Protein AF-A0A814XG80-F1 (afdb_monomer)

pLDDT: mean 70.95, std 15.26, range [39.59, 97.06]

Structure (mmCIF, N/CA/C/O backbone):
data_AF-A0A814XG80-F1
#
_entry.id   AF-A0A814XG80-F1
#
loop_
_atom_site.group_PDB
_atom_site.id
_atom_site.type_symbol
_atom_site.label_atom_id
_atom_site.label_alt_id
_atom_site.label_comp_id
_atom_site.label_asym_id
_atom_site.label_entity_id
_atom_site.label_seq_id
_atom_site.pdbx_PDB_ins_code
_atom_site.Cartn_x
_atom_site.Cartn_y
_atom_site.Cartn_z
_atom_site.occupancy
_atom_site.B_iso_or_equiv
_atom_site.auth_seq_id
_atom_site.auth_comp_id
_atom_site.auth_asym_id
_atom_site.auth_atom_id
_atom_site.pdbx_PDB_model_num
ATOM 1 N N . MET A 1 1 ? 26.371 15.613 -41.041 1.00 39.59 1 MET A N 1
ATOM 2 C CA . MET A 1 1 ? 24.961 15.417 -40.644 1.00 39.59 1 MET A CA 1
ATOM 3 C C . MET A 1 1 ? 25.005 15.010 -39.184 1.00 39.59 1 MET A C 1
ATOM 5 O O . MET A 1 1 ? 25.495 13.926 -38.905 1.00 39.59 1 MET A O 1
ATOM 9 N N . ALA A 1 2 ? 24.697 15.923 -38.260 1.00 45.56 2 ALA A N 1
ATOM 10 C CA . ALA A 1 2 ? 24.782 15.630 -36.832 1.00 45.56 2 ALA A CA 1
ATOM 11 C C . ALA A 1 2 ? 23.690 14.613 -36.484 1.00 45.56 2 ALA A C 1
ATOM 13 O O . ALA A 1 2 ? 22.504 14.909 -36.631 1.00 45.56 2 ALA A O 1
ATOM 14 N N . VAL A 1 3 ? 24.096 13.403 -36.104 1.00 50.00 3 VAL A N 1
ATOM 15 C CA . VAL A 1 3 ? 23.203 12.423 -35.489 1.00 50.00 3 VAL A CA 1
ATOM 16 C C . VAL A 1 3 ? 22.751 13.069 -34.185 1.00 50.00 3 VAL A C 1
ATOM 18 O O . VAL A 1 3 ? 23.572 13.325 -33.312 1.00 50.00 3 VAL A O 1
ATOM 21 N N . ARG A 1 4 ? 21.479 13.468 -34.100 1.00 59.56 4 ARG A N 1
ATOM 22 C CA . ARG A 1 4 ? 20.912 13.903 -32.823 1.00 59.56 4 ARG A CA 1
ATOM 23 C C . ARG A 1 4 ? 20.781 12.634 -32.002 1.00 59.56 4 ARG A C 1
ATOM 25 O O . ARG A 1 4 ? 19.954 11.786 -32.337 1.00 59.56 4 ARG A O 1
ATOM 32 N N . ASP A 1 5 ? 21.646 12.485 -31.012 1.00 65.88 5 ASP A N 1
ATOM 33 C CA . ASP A 1 5 ? 21.600 11.357 -30.101 1.00 65.88 5 ASP A CA 1
ATOM 34 C C . ASP A 1 5 ? 20.204 11.289 -29.483 1.00 65.88 5 ASP A C 1
ATOM 36 O O . ASP A 1 5 ? 19.671 12.280 -28.983 1.00 65.88 5 ASP A O 1
ATOM 40 N N . THR A 1 6 ? 19.594 10.109 -29.527 1.00 67.75 6 THR A N 1
ATOM 41 C CA . THR A 1 6 ? 18.274 9.826 -28.945 1.00 67.75 6 THR A CA 1
ATOM 42 C C . THR A 1 6 ? 18.146 10.331 -27.506 1.00 67.75 6 THR A C 1
ATOM 44 O O . THR A 1 6 ? 17.071 10.764 -27.100 1.00 67.75 6 THR A O 1
ATOM 47 N N . CYS A 1 7 ? 19.253 10.378 -26.762 1.00 73.94 7 CYS A N 1
ATOM 48 C CA . CYS A 1 7 ? 19.277 10.879 -25.396 1.00 73.94 7 CYS A CA 1
ATOM 49 C C . CYS A 1 7 ? 19.116 12.398 -25.225 1.00 73.94 7 CYS A C 1
ATOM 51 O O . CYS A 1 7 ? 18.587 12.799 -24.190 1.00 73.94 7 CYS A O 1
ATOM 53 N N . ASP A 1 8 ? 19.458 13.241 -26.208 1.00 77.31 8 ASP A N 1
ATOM 54 C CA . ASP A 1 8 ? 19.228 14.698 -26.103 1.00 77.31 8 ASP A CA 1
ATOM 55 C C . ASP A 1 8 ? 17.734 15.025 -25.988 1.00 77.31 8 ASP A C 1
ATOM 57 O O . ASP A 1 8 ? 17.332 15.972 -25.310 1.00 77.31 8 ASP A O 1
ATOM 61 N N . LEU A 1 9 ? 16.897 14.220 -26.647 1.00 74.94 9 LEU A N 1
A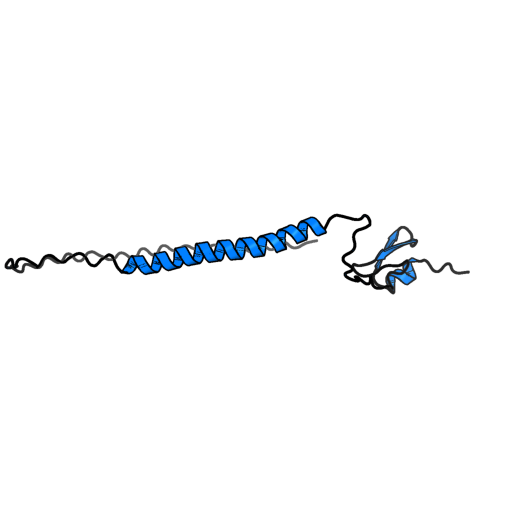TOM 62 C CA . LEU A 1 9 ? 15.445 14.349 -26.589 1.00 74.94 9 LEU A CA 1
ATOM 63 C C . LEU A 1 9 ? 14.862 13.749 -25.302 1.00 74.94 9 LEU A C 1
ATOM 65 O O . LEU A 1 9 ? 13.848 14.236 -24.814 1.00 74.94 9 LEU A O 1
ATOM 69 N N . CYS A 1 10 ? 15.505 12.737 -24.719 1.00 80.12 10 CYS A N 1
ATOM 70 C CA . CYS A 1 10 ? 15.043 12.113 -23.476 1.00 80.12 10 CYS A CA 1
ATOM 71 C C . CYS A 1 10 ? 15.240 12.999 -22.250 1.00 80.12 10 CYS A C 1
ATOM 73 O O . CYS A 1 10 ? 14.375 13.019 -21.378 1.00 80.12 10 CYS A O 1
ATOM 75 N N . VAL A 1 11 ? 16.340 13.760 -22.208 1.00 73.81 11 VAL A N 1
ATOM 76 C CA . VAL A 1 11 ? 16.589 14.746 -21.142 1.00 73.81 11 VAL A CA 1
ATOM 77 C C . VAL A 1 11 ? 15.623 15.934 -21.248 1.00 73.81 11 VAL A C 1
ATOM 79 O O . VAL A 1 11 ? 15.293 16.546 -20.238 1.00 73.81 11 VAL A O 1
ATOM 82 N N . GLN A 1 12 ? 15.133 16.246 -22.453 1.00 81.12 12 GLN A N 1
ATOM 83 C CA . GLN A 1 12 ? 14.085 17.258 -22.656 1.00 81.12 12 GLN A CA 1
ATOM 84 C C . GLN A 1 12 ? 12.684 16.761 -22.269 1.00 81.12 12 GLN A C 1
ATOM 86 O O . GLN A 1 12 ? 11.792 17.577 -22.044 1.00 81.12 12 GLN A O 1
ATOM 91 N N . GLY A 1 13 ? 12.481 15.442 -22.218 1.00 80.50 13 GLY A N 1
ATOM 92 C CA . GLY A 1 13 ? 11.246 14.809 -21.765 1.00 80.50 13 GLY A CA 1
ATOM 93 C C . GLY A 1 13 ? 11.276 14.453 -20.278 1.00 80.50 13 GLY A C 1
ATOM 94 O O . GLY A 1 13 ? 11.827 15.168 -19.443 1.00 80.50 13 GLY A O 1
ATOM 95 N N . HIS A 1 14 ? 10.671 13.311 -19.944 1.00 87.31 14 HIS A N 1
ATOM 96 C CA . HIS A 1 14 ? 10.599 12.783 -18.582 1.00 87.31 14 HIS A CA 1
ATOM 97 C C . HIS A 1 14 ? 11.406 11.485 -18.447 1.00 87.31 14 HIS A C 1
ATOM 99 O O . HIS A 1 14 ? 10.840 10.424 -18.181 1.00 87.31 14 HIS A O 1
ATOM 105 N N . GLY A 1 15 ? 12.726 11.539 -18.634 1.00 86.62 15 GLY A N 1
ATOM 106 C CA . GLY A 1 15 ? 13.578 10.360 -18.471 1.00 86.62 15 GLY A CA 1
ATOM 107 C C . GLY A 1 15 ? 15.062 10.656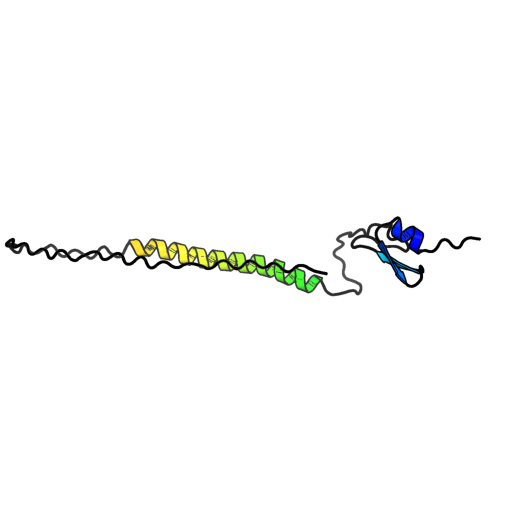 -18.289 1.00 86.62 15 GLY A C 1
ATOM 108 O O . GLY A 1 15 ? 15.500 11.804 -18.300 1.00 86.62 15 GLY A O 1
ATOM 109 N N . ILE A 1 16 ? 15.837 9.584 -18.124 1.00 88.25 16 ILE A N 1
ATOM 110 C CA . ILE A 1 16 ? 17.300 9.614 -18.010 1.00 88.25 16 ILE A CA 1
ATOM 111 C C . ILE A 1 16 ? 17.952 8.741 -19.084 1.00 88.25 16 ILE A C 1
ATOM 113 O O . ILE A 1 16 ? 17.392 7.732 -19.511 1.00 88.25 16 ILE A O 1
ATOM 117 N N . CYS A 1 17 ? 19.152 9.118 -19.516 1.00 87.00 17 CYS A N 1
ATOM 118 C CA . CYS A 1 17 ? 19.948 8.350 -20.468 1.00 87.00 17 CYS A CA 1
ATOM 119 C C . CYS A 1 17 ? 20.906 7.405 -19.734 1.00 87.00 17 CYS A C 1
ATOM 121 O O . CYS A 1 17 ? 21.599 7.846 -18.820 1.00 87.00 17 CYS A O 1
ATOM 123 N N . ILE A 1 18 ? 20.958 6.126 -20.121 1.00 83.69 18 ILE A N 1
ATOM 124 C CA . ILE A 1 18 ? 21.689 5.105 -19.341 1.00 83.69 18 ILE A CA 1
ATOM 125 C C . ILE A 1 18 ? 22.835 4.446 -20.106 1.00 83.69 18 ILE A C 1
ATOM 127 O O . ILE A 1 18 ? 23.830 4.076 -19.487 1.00 83.69 18 ILE A O 1
ATOM 131 N N . LYS A 1 19 ? 22.731 4.274 -21.429 1.00 74.81 19 LYS A N 1
ATOM 132 C CA . LYS A 1 19 ? 23.726 3.500 -22.189 1.00 74.81 19 LYS A CA 1
ATOM 133 C C . LYS A 1 19 ? 24.136 4.204 -23.472 1.00 74.81 19 LYS A C 1
ATOM 135 O O . LYS A 1 19 ? 23.298 4.344 -24.359 1.00 74.81 19 LYS A O 1
ATOM 140 N N . ASP A 1 20 ? 25.399 4.630 -23.545 1.00 70.81 20 ASP A N 1
ATOM 141 C CA . ASP A 1 20 ? 26.077 5.182 -24.732 1.00 70.81 20 ASP A CA 1
ATOM 142 C C . ASP A 1 20 ? 25.189 6.099 -25.594 1.00 70.81 20 ASP A C 1
ATOM 144 O O . ASP A 1 20 ? 25.154 5.973 -26.812 1.00 70.81 20 ASP A O 1
ATOM 148 N N . ASN A 1 21 ? 24.390 6.965 -24.966 1.00 70.75 21 ASN A N 1
ATOM 149 C CA . ASN A 1 21 ? 23.449 7.874 -25.633 1.00 70.75 21 ASN A CA 1
ATOM 150 C C . ASN A 1 21 ? 22.320 7.233 -26.484 1.00 70.75 21 ASN A C 1
ATOM 152 O O . ASN A 1 21 ? 21.585 7.935 -27.188 1.00 70.75 21 ASN A O 1
ATOM 156 N N . THR A 1 22 ? 22.114 5.918 -26.377 1.00 75.12 22 THR A N 1
ATOM 157 C CA . THR A 1 22 ? 21.153 5.147 -27.192 1.00 75.12 22 THR A CA 1
ATOM 158 C C . THR A 1 22 ? 19.951 4.606 -26.422 1.00 75.12 22 THR A C 1
ATOM 160 O O . THR A 1 22 ? 18.948 4.253 -27.040 1.00 75.12 22 THR A O 1
ATOM 163 N N . LEU A 1 23 ? 20.017 4.542 -25.087 1.00 82.31 23 LEU A N 1
ATOM 164 C CA . LEU A 1 23 ? 18.938 3.997 -24.260 1.00 82.31 23 LEU A CA 1
ATOM 165 C C . LEU A 1 23 ? 18.411 5.021 -23.256 1.00 82.31 23 LEU A C 1
ATOM 167 O O . LEU A 1 23 ? 19.144 5.464 -22.367 1.00 82.31 23 LEU A O 1
ATOM 171 N N . CYS A 1 24 ? 17.113 5.301 -23.357 1.00 85.31 24 CYS A N 1
ATOM 172 C CA . CYS A 1 24 ? 16.388 6.164 -22.437 1.00 85.31 24 CYS A CA 1
ATOM 173 C C . CYS A 1 24 ? 15.517 5.358 -21.483 1.00 85.31 24 CYS A C 1
ATOM 175 O O . CYS A 1 24 ? 14.745 4.494 -21.897 1.00 85.31 24 CYS A O 1
ATOM 177 N N . GLN A 1 25 ? 15.625 5.670 -20.198 1.00 88.69 25 GLN A N 1
ATOM 178 C CA . GLN A 1 25 ? 14.756 5.155 -19.157 1.00 88.69 25 GLN A CA 1
ATOM 179 C C . GLN A 1 25 ? 13.791 6.255 -18.734 1.00 88.69 25 GLN A C 1
ATOM 181 O O . GLN A 1 25 ? 14.169 7.219 -18.069 1.00 88.69 25 GLN A O 1
ATOM 186 N N . CYS A 1 26 ? 12.539 6.106 -19.150 1.00 89.19 26 CYS A N 1
ATOM 187 C CA . CYS A 1 26 ? 11.478 7.037 -18.801 1.00 89.19 26 CYS A CA 1
ATOM 188 C C . CYS A 1 26 ? 11.073 6.896 -17.332 1.00 89.19 26 CYS A C 1
ATOM 190 O O . CYS A 1 26 ? 11.098 5.800 -16.764 1.00 89.19 26 CYS A O 1
ATOM 192 N N . PHE A 1 27 ? 10.668 8.009 -16.728 1.00 88.00 27 PHE A N 1
ATOM 193 C CA . PHE A 1 27 ? 10.037 8.021 -15.417 1.00 88.00 27 PHE A CA 1
ATOM 194 C C . PHE A 1 27 ? 8.625 7.427 -15.479 1.00 88.00 27 PHE A C 1
ATOM 196 O O . PHE A 1 27 ? 8.004 7.321 -16.540 1.00 88.00 27 PHE A O 1
ATOM 203 N N . ALA A 1 28 ? 8.111 7.027 -14.316 1.00 85.69 28 ALA A N 1
ATOM 204 C CA . ALA A 1 28 ? 6.793 6.419 -14.210 1.00 85.69 28 ALA A CA 1
ATOM 205 C C . ALA A 1 28 ? 5.710 7.328 -14.816 1.00 85.69 28 ALA A C 1
ATOM 207 O O . ALA A 1 28 ? 5.617 8.507 -14.480 1.00 85.69 28 ALA A O 1
ATOM 208 N N . GLY A 1 29 ? 4.883 6.759 -15.696 1.00 84.44 29 GLY A N 1
ATOM 209 C CA . GLY A 1 29 ? 3.805 7.485 -16.368 1.00 84.44 29 GLY A CA 1
ATOM 210 C C . GLY A 1 29 ? 4.180 8.111 -17.713 1.00 84.44 29 GLY A C 1
ATOM 211 O O . GLY A 1 29 ? 3.312 8.730 -18.315 1.00 84.44 29 GLY A O 1
ATOM 212 N N . PHE A 1 30 ? 5.405 7.921 -18.216 1.00 85.56 30 PHE A N 1
ATOM 213 C CA . PHE A 1 30 ? 5.832 8.380 -19.544 1.00 85.56 30 PHE A CA 1
ATOM 214 C C . PHE A 1 30 ? 6.476 7.248 -20.351 1.00 85.56 30 PHE A C 1
ATOM 216 O O . PHE A 1 30 ? 7.085 6.337 -19.790 1.00 85.56 30 PHE A O 1
ATOM 223 N N . ALA A 1 31 ? 6.313 7.283 -21.672 1.00 84.75 31 ALA A N 1
ATOM 224 C CA . ALA A 1 31 ? 6.803 6.272 -22.600 1.00 84.75 31 ALA A CA 1
ATOM 225 C C . ALA A 1 31 ? 7.220 6.894 -23.944 1.00 84.75 31 ALA A C 1
ATOM 227 O O . ALA A 1 31 ? 7.185 8.111 -24.137 1.00 84.75 31 ALA A O 1
ATOM 228 N N . GLY A 1 32 ? 7.649 6.031 -24.864 1.00 81.50 32 GLY A N 1
ATOM 229 C CA . GLY A 1 32 ? 8.161 6.424 -26.171 1.00 81.50 32 GLY A CA 1
ATOM 230 C C . GLY A 1 32 ? 9.682 6.617 -26.175 1.00 81.50 32 GLY A C 1
ATOM 231 O O . GLY A 1 32 ? 10.317 6.645 -25.120 1.00 81.50 32 GLY A O 1
ATOM 232 N N . PRO A 1 33 ? 10.289 6.744 -27.366 1.00 79.62 33 PRO A N 1
ATOM 233 C CA . PRO A 1 33 ? 11.741 6.844 -27.522 1.00 79.62 33 PRO A CA 1
ATOM 234 C C . PRO A 1 33 ? 12.341 8.099 -26.874 1.00 79.62 33 PRO A C 1
ATOM 236 O O . PRO A 1 33 ? 13.541 8.126 -26.635 1.00 79.62 33 PRO A O 1
ATOM 239 N N . THR A 1 34 ? 11.521 9.114 -26.579 1.00 84.75 34 THR A N 1
ATOM 240 C CA . THR A 1 34 ? 11.924 10.389 -25.960 1.00 84.75 34 THR A CA 1
ATOM 241 C C . THR A 1 34 ? 11.222 10.665 -24.629 1.00 84.75 34 THR A C 1
ATOM 243 O O . THR A 1 34 ? 11.351 11.758 -24.085 1.00 84.75 34 THR A O 1
ATOM 246 N N . CYS A 1 35 ? 10.463 9.701 -24.092 1.00 87.81 35 CYS A N 1
ATOM 247 C CA . CYS A 1 35 ? 9.723 9.854 -22.833 1.00 87.81 35 CYS A CA 1
ATOM 248 C C . CYS A 1 35 ? 8.786 11.078 -22.796 1.00 87.81 35 CYS A C 1
ATOM 250 O O . CYS A 1 35 ? 8.5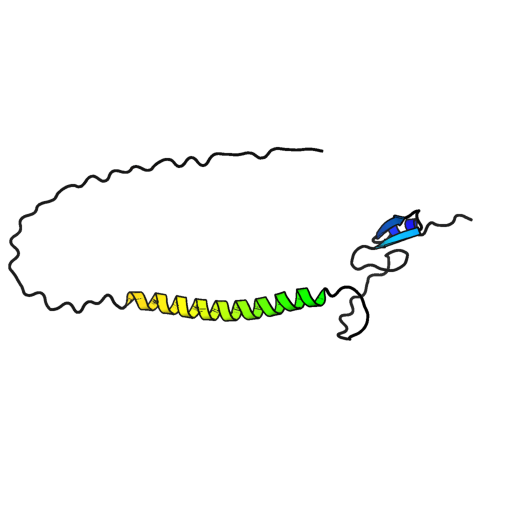98 11.688 -21.743 1.00 87.81 35 CYS A O 1
ATOM 252 N N . SER A 1 36 ? 8.252 11.477 -23.952 1.00 85.94 36 SER A N 1
ATOM 253 C CA . SER A 1 36 ? 7.368 12.642 -24.096 1.00 85.94 36 SER A CA 1
ATOM 254 C C . SER A 1 36 ? 5.892 12.252 -24.092 1.00 85.94 36 SER A C 1
ATOM 256 O O . SER A 1 36 ? 5.036 13.090 -23.817 1.00 85.94 36 SER A O 1
ATOM 258 N N . ASP A 1 37 ? 5.594 10.982 -24.365 1.00 85.88 37 ASP A N 1
ATOM 259 C CA . ASP A 1 37 ? 4.226 10.500 -24.438 1.00 85.88 37 ASP A CA 1
ATOM 260 C C . ASP A 1 37 ? 3.770 10.072 -23.039 1.00 85.88 37 ASP A C 1
ATOM 262 O O . ASP A 1 37 ? 4.369 9.160 -22.455 1.00 85.88 37 ASP A O 1
ATOM 266 N N . PRO A 1 38 ? 2.729 10.696 -22.461 1.00 84.25 38 PRO A N 1
ATOM 267 C CA . PRO A 1 38 ? 2.173 10.221 -21.209 1.00 84.25 38 PRO A CA 1
ATOM 268 C C . PRO A 1 38 ? 1.569 8.834 -21.428 1.00 84.25 38 PRO A C 1
ATOM 270 O O . PRO A 1 38 ? 0.804 8.594 -22.366 1.00 84.25 38 PRO A O 1
ATOM 273 N N . VAL A 1 39 ? 1.881 7.909 -20.528 1.00 77.12 39 VAL A N 1
ATOM 274 C CA . VAL A 1 39 ? 1.244 6.599 -20.476 1.00 77.12 39 VAL A CA 1
ATOM 275 C C . VAL A 1 39 ? -0.195 6.831 -20.048 1.00 77.12 39 VAL A C 1
ATOM 277 O O . VAL A 1 39 ? -0.495 7.043 -18.874 1.00 77.12 39 VAL A O 1
ATOM 280 N N . SER A 1 40 ? -1.097 6.822 -21.025 1.00 71.88 40 SER A N 1
ATOM 281 C CA . SER A 1 40 ? -2.525 6.879 -20.764 1.00 71.88 40 SER A CA 1
ATOM 282 C C . SER A 1 40 ? -2.933 5.576 -20.082 1.00 71.88 40 SER A C 1
ATOM 284 O O . SER A 1 40 ? -3.113 4.542 -20.727 1.00 71.88 40 SER A O 1
ATOM 286 N N . ILE A 1 41 ? -3.040 5.611 -18.751 1.00 65.62 41 ILE A N 1
ATOM 287 C CA . ILE A 1 41 ? -3.610 4.518 -17.963 1.00 65.62 41 ILE A CA 1
ATOM 288 C C . ILE A 1 41 ? -5.122 4.577 -18.165 1.00 65.62 41 ILE A C 1
ATOM 290 O O . ILE A 1 41 ? -5.879 4.996 -17.293 1.00 65.62 41 ILE A O 1
ATOM 294 N N . ASN A 1 42 ? -5.576 4.197 -19.355 1.00 52.16 42 ASN A N 1
ATOM 295 C CA . ASN A 1 42 ? -6.986 3.960 -19.568 1.00 52.16 42 ASN A CA 1
ATOM 296 C C . ASN A 1 42 ? -7.314 2.691 -18.783 1.00 52.16 42 ASN A C 1
ATOM 298 O O . ASN A 1 42 ? -6.935 1.600 -19.214 1.00 52.16 42 ASN A O 1
ATOM 302 N N . SER A 1 43 ? -7.940 2.837 -17.609 1.00 51.69 43 SER A N 1
ATOM 303 C CA . SER A 1 43 ? -8.446 1.743 -16.773 1.00 51.69 43 SER A CA 1
ATOM 304 C C . SER A 1 43 ? -9.485 0.936 -17.545 1.00 51.69 43 SER A C 1
ATOM 306 O O . SER A 1 43 ? -10.689 1.033 -17.335 1.00 51.69 43 SER A O 1
ATOM 308 N N . THR A 1 44 ? -9.001 0.141 -18.484 1.00 45.31 44 THR A N 1
ATOM 309 C CA . THR A 1 44 ? -9.789 -0.811 -19.230 1.00 45.31 44 THR A CA 1
ATOM 310 C C . THR A 1 44 ? -9.583 -2.110 -18.486 1.00 45.31 44 THR A C 1
ATOM 312 O O . THR A 1 44 ? -8.519 -2.721 -18.567 1.00 45.31 44 THR A O 1
ATOM 315 N N . ASN A 1 45 ? -10.589 -2.491 -17.702 1.00 54.47 45 ASN A N 1
ATOM 316 C CA . ASN A 1 45 ? -10.786 -3.869 -17.280 1.00 54.47 45 ASN A CA 1
ATOM 317 C C . ASN A 1 45 ? -10.791 -4.740 -18.541 1.00 54.47 45 ASN A C 1
ATOM 319 O O . ASN A 1 45 ? -11.841 -4.934 -19.139 1.00 54.47 45 ASN A O 1
ATOM 323 N N . ASN A 1 46 ? -9.629 -5.196 -19.001 1.00 46.50 46 ASN A N 1
ATOM 324 C CA . ASN A 1 46 ? -9.546 -6.258 -19.983 1.00 46.50 46 ASN A CA 1
ATOM 325 C C . ASN A 1 46 ? -8.202 -6.973 -19.893 1.00 46.50 46 ASN A C 1
ATOM 327 O O . ASN A 1 46 ? -7.122 -6.406 -20.038 1.00 46.50 46 ASN A O 1
ATOM 331 N N . SER A 1 47 ? -8.325 -8.261 -19.623 1.00 51.62 47 SER A N 1
ATOM 332 C CA . SER A 1 47 ? -7.291 -9.276 -19.587 1.00 51.62 47 SER A CA 1
ATOM 333 C C . SER A 1 47 ? -6.572 -9.405 -20.931 1.00 51.62 47 SER A C 1
ATOM 335 O O . SER A 1 47 ? -7.167 -9.908 -21.880 1.00 51.62 47 SER A O 1
ATOM 337 N N . ASN A 1 48 ? -5.309 -8.978 -21.003 1.00 56.28 48 ASN A N 1
ATOM 338 C CA . ASN A 1 48 ? -4.195 -9.684 -21.660 1.00 56.28 48 ASN A CA 1
ATOM 339 C C . ASN A 1 48 ? -3.019 -8.735 -21.919 1.00 56.28 48 ASN A C 1
ATOM 341 O O . ASN A 1 48 ? -3.101 -7.883 -22.792 1.00 56.28 48 ASN A O 1
ATOM 345 N N . SER A 1 49 ? -1.911 -8.949 -21.207 1.00 51.06 49 SER A N 1
ATOM 346 C CA . SER A 1 49 ? -0.589 -9.288 -21.766 1.00 51.06 49 SER A CA 1
ATOM 347 C C . SER A 1 49 ? 0.517 -8.865 -20.792 1.00 51.06 49 SER A C 1
ATOM 349 O O . SER A 1 49 ? 0.654 -7.688 -20.479 1.00 51.06 49 SER A O 1
ATOM 351 N N . SER A 1 50 ? 1.250 -9.872 -20.306 1.00 59.16 50 SER A N 1
ATOM 352 C CA . SER A 1 50 ? 2.587 -9.860 -19.686 1.00 59.16 50 SER A CA 1
ATOM 353 C C . SER A 1 50 ? 3.172 -8.512 -19.234 1.00 59.16 50 SER A C 1
ATOM 355 O O . SER A 1 50 ? 3.623 -7.759 -20.089 1.00 59.16 50 SER A O 1
ATOM 357 N N . ASN A 1 51 ? 3.249 -8.271 -17.912 1.00 48.44 51 ASN A N 1
ATOM 358 C CA . ASN A 1 51 ? 4.417 -7.751 -17.165 1.00 48.44 51 ASN A CA 1
ATOM 359 C C . ASN A 1 51 ? 4.063 -7.531 -15.674 1.00 48.44 51 ASN A C 1
ATOM 361 O O . ASN A 1 51 ? 3.078 -6.877 -15.362 1.00 48.44 51 ASN A O 1
ATOM 365 N N . VAL A 1 52 ? 4.877 -8.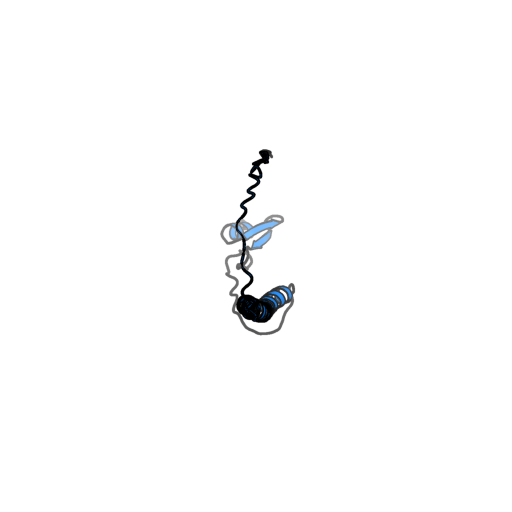140 -14.797 1.00 60.53 52 VAL A N 1
ATOM 366 C CA . VAL A 1 52 ? 4.913 -8.144 -13.312 1.00 60.53 52 VAL A CA 1
ATOM 367 C C . VAL A 1 52 ? 3.568 -8.007 -12.571 1.00 60.53 52 VAL A C 1
ATOM 369 O O . VAL A 1 52 ? 2.942 -6.953 -12.536 1.00 60.53 52 VAL A O 1
ATOM 372 N N . ASN A 1 53 ? 3.183 -9.084 -11.873 1.00 53.50 53 ASN A N 1
ATOM 373 C CA . ASN A 1 53 ? 1.917 -9.286 -11.148 1.00 53.50 53 ASN A CA 1
ATOM 374 C C . ASN A 1 53 ? 1.737 -8.393 -9.897 1.00 53.50 53 ASN A C 1
ATOM 376 O O . ASN A 1 53 ? 1.517 -8.882 -8.790 1.00 53.50 53 ASN A O 1
ATOM 380 N N . ILE A 1 54 ? 1.792 -7.073 -10.058 1.00 59.09 54 ILE A N 1
ATOM 381 C CA . ILE A 1 54 ? 1.539 -6.077 -9.004 1.00 59.09 54 ILE A CA 1
ATOM 382 C C . ILE A 1 54 ? 0.073 -6.134 -8.531 1.00 59.09 54 ILE A C 1
ATOM 384 O O . ILE A 1 54 ? -0.232 -5.827 -7.378 1.00 59.09 54 ILE A O 1
ATOM 388 N N . GLY A 1 55 ? -0.834 -6.628 -9.382 1.00 52.47 55 GLY A N 1
ATOM 389 C CA . GLY A 1 55 ? -2.250 -6.798 -9.047 1.00 52.47 55 GLY A CA 1
ATOM 390 C C . GLY A 1 55 ? -2.508 -7.726 -7.854 1.00 52.47 55 GLY A C 1
ATOM 391 O O . GLY A 1 55 ? -3.462 -7.506 -7.113 1.00 52.47 55 GLY A O 1
ATOM 392 N N . ALA A 1 56 ? -1.636 -8.712 -7.607 1.00 68.38 56 ALA A N 1
ATOM 393 C CA . ALA A 1 56 ? -1.813 -9.655 -6.501 1.00 68.38 56 ALA A CA 1
ATOM 394 C C . ALA A 1 56 ? -1.603 -9.000 -5.123 1.00 68.38 56 ALA A C 1
ATOM 396 O O . ALA A 1 56 ? -2.306 -9.322 -4.167 1.00 68.38 56 ALA A O 1
ATOM 397 N N . ILE A 1 57 ? -0.675 -8.042 -5.024 1.00 69.31 57 ILE A N 1
ATOM 398 C CA . ILE A 1 57 ? -0.359 -7.350 -3.765 1.00 69.31 57 ILE A CA 1
ATOM 399 C C . ILE A 1 57 ? -1.492 -6.381 -3.400 1.00 69.31 57 ILE A C 1
ATOM 401 O O . ILE A 1 57 ? -1.939 -6.334 -2.254 1.00 69.31 57 ILE A O 1
ATOM 405 N N . ILE A 1 58 ? -2.015 -5.655 -4.391 1.00 76.06 58 ILE A N 1
ATOM 406 C CA . ILE A 1 58 ? -3.070 -4.653 -4.187 1.00 76.06 58 ILE A CA 1
ATOM 407 C C . ILE A 1 58 ? -4.417 -5.324 -3.855 1.00 76.06 58 ILE A C 1
ATOM 409 O O . ILE A 1 58 ? -5.170 -4.814 -3.021 1.00 76.06 58 ILE A O 1
ATOM 413 N N . ALA A 1 59 ? -4.692 -6.506 -4.419 1.00 69.62 59 ALA A N 1
ATOM 414 C CA . ALA A 1 59 ? -5.891 -7.284 -4.103 1.00 69.62 59 ALA A CA 1
ATOM 415 C C . ALA A 1 59 ? -5.932 -7.741 -2.632 1.00 69.62 59 ALA A C 1
ATOM 417 O O . ALA A 1 59 ? -6.995 -7.729 -2.007 1.00 69.62 59 ALA A O 1
ATOM 418 N N . GLY A 1 60 ? -4.775 -8.091 -2.059 1.00 80.50 60 GLY A N 1
ATOM 419 C CA . GLY A 1 60 ? -4.674 -8.538 -0.670 1.00 80.50 60 GLY A CA 1
ATOM 420 C C . GLY A 1 60 ? -4.982 -7.434 0.341 1.00 80.50 60 GLY A C 1
ATOM 421 O O . GLY A 1 60 ? -5.747 -7.655 1.278 1.00 80.50 60 GLY A O 1
ATOM 422 N N . VAL A 1 61 ? -4.436 -6.230 0.142 1.00 88.44 61 VAL A N 1
ATOM 423 C CA . VAL A 1 61 ? -4.615 -5.122 1.096 1.00 88.44 61 VAL A CA 1
ATOM 424 C C . VAL A 1 61 ? -6.049 -4.593 1.065 1.00 88.44 61 VAL A C 1
ATOM 426 O O . VAL A 1 61 ? -6.650 -4.421 2.122 1.00 88.44 61 VAL A O 1
ATOM 429 N N . LEU A 1 62 ? -6.644 -4.402 -0.119 1.00 87.06 62 LEU A N 1
ATOM 430 C CA . LEU A 1 62 ? -8.026 -3.917 -0.227 1.00 87.06 62 LEU A CA 1
ATOM 431 C C . LEU A 1 62 ? -9.035 -4.913 0.365 1.00 87.06 62 LEU A C 1
ATOM 433 O O . LEU A 1 62 ? -9.923 -4.510 1.116 1.00 87.06 62 LEU A O 1
ATOM 437 N N . GLY A 1 63 ? -8.867 -6.212 0.099 1.00 85.94 63 GLY A N 1
ATOM 438 C CA . GLY A 1 63 ? -9.707 -7.248 0.709 1.00 85.94 63 GLY A CA 1
ATOM 439 C C . GLY A 1 63 ? -9.479 -7.373 2.217 1.00 85.94 63 GLY A C 1
ATOM 440 O O . GLY A 1 63 ? -10.429 -7.473 2.996 1.00 85.94 63 GLY A O 1
ATOM 441 N N . GLY A 1 64 ? -8.215 -7.307 2.640 1.00 91.00 64 GLY A N 1
ATOM 442 C CA . GLY A 1 64 ? -7.815 -7.414 4.036 1.00 91.00 64 GLY A CA 1
ATOM 443 C C . GLY A 1 64 ? -8.335 -6.265 4.894 1.00 91.00 64 GLY A C 1
ATOM 444 O O . GLY A 1 64 ? -8.852 -6.519 5.977 1.00 91.00 64 GLY A O 1
ATOM 445 N N . VAL A 1 65 ? -8.264 -5.015 4.424 1.00 93.88 65 VAL A N 1
ATOM 446 C CA . VAL A 1 65 ? -8.730 -3.841 5.186 1.00 93.88 65 VAL A CA 1
ATOM 447 C C . VAL A 1 65 ? -10.239 -3.909 5.426 1.00 93.88 65 VAL A C 1
ATOM 449 O O . VAL A 1 65 ? -10.681 -3.720 6.555 1.00 93.88 65 VAL A O 1
ATOM 452 N N . LEU A 1 66 ? -11.039 -4.262 4.416 1.00 93.56 66 LEU A N 1
ATOM 453 C CA . LEU A 1 66 ? -12.492 -4.420 4.570 1.00 93.56 66 LEU A CA 1
ATOM 454 C C . LEU A 1 66 ? -12.858 -5.548 5.552 1.00 93.56 66 LEU A C 1
ATOM 456 O O . LEU A 1 66 ? -13.721 -5.375 6.419 1.00 93.56 66 LEU A O 1
ATOM 460 N N . LEU A 1 67 ? -12.177 -6.692 5.460 1.00 94.19 67 LEU A N 1
ATOM 461 C CA . LEU A 1 67 ? -12.426 -7.836 6.339 1.00 94.19 67 LEU A CA 1
ATOM 462 C C . LEU A 1 67 ? -11.961 -7.570 7.784 1.00 94.19 67 LEU A C 1
ATOM 464 O O . LEU A 1 67 ? -12.676 -7.853 8.742 1.00 94.19 67 LEU A O 1
ATOM 468 N N . THR A 1 68 ? -10.772 -6.994 7.962 1.00 94.81 68 THR A N 1
ATOM 469 C CA . THR A 1 68 ? -10.216 -6.704 9.294 1.00 94.81 68 THR A CA 1
ATOM 470 C C . THR A 1 68 ? -10.980 -5.592 10.001 1.00 94.81 68 THR A C 1
ATOM 472 O O . THR A 1 68 ? -11.220 -5.708 11.202 1.00 94.81 68 THR A O 1
ATOM 475 N N . LEU A 1 69 ? -11.439 -4.562 9.283 1.00 95.75 69 LEU A N 1
ATOM 476 C CA . LEU A 1 69 ? -12.248 -3.490 9.864 1.00 95.75 69 LEU A CA 1
ATOM 477 C C . LEU A 1 69 ? -13.602 -4.015 10.360 1.00 95.75 69 LEU A C 1
ATOM 479 O O . LEU A 1 69 ? -14.028 -3.674 11.461 1.00 95.75 69 LEU A O 1
ATOM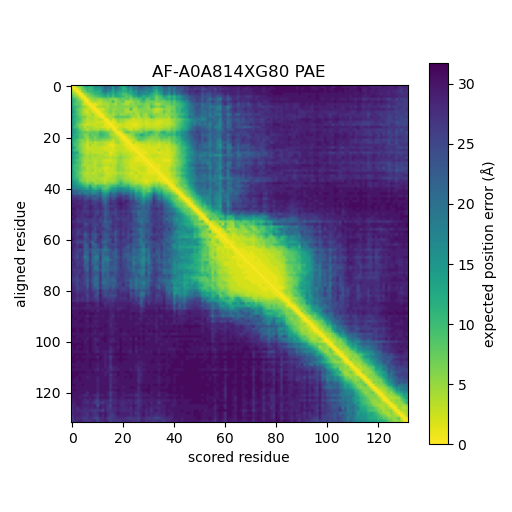 483 N N . THR A 1 70 ? -14.268 -4.876 9.584 1.00 95.62 70 THR A N 1
ATOM 484 C CA . THR A 1 70 ? -15.570 -5.447 9.968 1.00 95.62 70 THR A CA 1
ATOM 485 C C . THR A 1 70 ? -15.445 -6.398 11.159 1.00 95.62 70 THR A C 1
ATOM 487 O O . THR A 1 70 ? -16.151 -6.225 12.154 1.00 95.62 70 THR A O 1
ATOM 490 N N . ILE A 1 71 ? -14.504 -7.347 11.124 1.00 96.88 71 ILE A N 1
ATOM 491 C CA . ILE A 1 71 ? -14.259 -8.283 12.237 1.00 96.88 71 ILE A CA 1
ATOM 492 C C . ILE A 1 71 ? -13.777 -7.534 13.488 1.00 96.88 71 ILE A C 1
ATOM 494 O O . ILE A 1 71 ? -14.245 -7.808 14.599 1.00 96.88 71 ILE A O 1
ATOM 498 N N . GLY A 1 72 ? -12.876 -6.564 13.315 1.00 96.94 72 GLY A N 1
ATOM 499 C CA . GLY A 1 72 ? -12.349 -5.721 14.384 1.00 96.94 72 GLY A CA 1
ATOM 500 C C . GLY A 1 72 ? -13.437 -4.884 15.053 1.00 96.94 72 GLY A C 1
ATOM 501 O O . GLY A 1 72 ? -13.523 -4.863 16.277 1.00 96.94 72 GLY A O 1
ATOM 502 N N . LEU A 1 73 ? -14.331 -4.262 14.276 1.00 96.25 73 LEU A N 1
ATOM 503 C CA . LEU A 1 73 ? -15.462 -3.510 14.823 1.00 96.25 73 LEU A CA 1
ATOM 504 C C . LEU A 1 73 ? -16.428 -4.414 15.588 1.00 96.25 73 LEU A C 1
ATOM 506 O O . LEU A 1 73 ? -16.816 -4.062 16.698 1.00 96.25 73 LEU A O 1
ATOM 510 N N . VAL A 1 74 ? -16.784 -5.585 15.053 1.00 97.06 74 VAL A N 1
ATOM 511 C CA . VAL A 1 74 ? -17.693 -6.523 15.735 1.00 97.06 74 VAL A CA 1
ATOM 512 C C . VAL A 1 74 ? -17.100 -6.992 17.066 1.00 97.06 74 VAL A C 1
ATOM 514 O O . VAL A 1 74 ? -17.759 -6.906 18.105 1.00 97.06 74 VAL A O 1
ATOM 517 N N . THR A 1 75 ? -15.843 -7.441 17.067 1.00 96.31 75 THR A N 1
ATOM 518 C CA . THR A 1 75 ? -15.161 -7.888 18.293 1.00 96.31 75 THR A CA 1
ATOM 519 C C . THR A 1 75 ? -14.995 -6.751 19.300 1.00 96.31 75 THR A C 1
ATOM 521 O O . THR A 1 75 ? -15.316 -6.925 20.479 1.00 96.31 75 THR A O 1
ATOM 524 N N . PHE A 1 76 ? -14.586 -5.564 18.847 1.00 96.31 76 PHE A N 1
ATOM 525 C CA . PHE A 1 76 ? -14.462 -4.376 19.688 1.00 96.31 76 PHE A CA 1
ATOM 526 C C . PHE A 1 76 ? -15.802 -3.960 20.303 1.00 96.31 76 PHE A C 1
ATOM 528 O O . PHE A 1 76 ? -15.868 -3.665 21.497 1.00 96.31 76 PHE A O 1
ATOM 535 N N . PHE A 1 77 ? -16.889 -3.978 19.530 1.00 96.00 77 PHE A N 1
ATOM 536 C CA . PHE A 1 77 ? -18.207 -3.560 20.003 1.00 96.00 77 PHE A CA 1
ATOM 537 C C . PHE A 1 77 ? -18.790 -4.538 21.028 1.00 96.00 77 PHE A C 1
ATOM 539 O O . PHE A 1 77 ? -19.349 -4.115 22.042 1.00 96.00 77 PHE A O 1
ATOM 546 N N . LEU A 1 78 ? -18.601 -5.847 20.829 1.00 93.44 78 LEU A N 1
ATOM 547 C CA . LEU A 1 78 ? -18.988 -6.863 21.812 1.00 93.44 78 LEU A CA 1
ATOM 548 C C . LEU A 1 78 ? -18.168 -6.748 23.101 1.00 93.44 78 LEU A C 1
ATOM 550 O O . LEU A 1 78 ? -18.710 -6.916 24.198 1.00 93.44 78 LEU A O 1
ATOM 554 N N . TRP A 1 79 ? -16.879 -6.424 22.988 1.00 93.44 79 TRP A N 1
ATOM 555 C CA . TRP A 1 79 ? -16.027 -6.226 24.156 1.00 93.44 79 TRP A CA 1
ATOM 556 C C . TRP A 1 79 ? -16.383 -4.949 24.917 1.00 93.44 79 TRP A C 1
ATOM 558 O O . TRP A 1 79 ? -16.501 -4.982 26.142 1.00 93.44 79 TRP A O 1
ATOM 568 N N . ARG A 1 80 ? -16.651 -3.853 24.200 1.00 93.44 80 ARG A N 1
ATOM 569 C CA . ARG A 1 80 ? -17.124 -2.590 24.775 1.00 93.44 80 ARG A CA 1
ATOM 570 C C . ARG A 1 80 ? -18.457 -2.779 25.497 1.00 93.44 80 ARG A C 1
ATOM 572 O O . ARG A 1 80 ? -18.546 -2.460 26.676 1.00 93.44 80 ARG A O 1
ATOM 579 N N . LYS A 1 81 ? -19.441 -3.415 24.852 1.00 88.31 81 LYS A N 1
ATOM 580 C CA . LYS A 1 81 ? -20.752 -3.695 25.460 1.00 88.31 81 LYS A CA 1
ATOM 581 C C . LYS A 1 81 ? -20.645 -4.568 26.714 1.00 88.31 81 LYS A C 1
ATOM 583 O O . LYS A 1 81 ? -21.415 -4.400 27.656 1.00 88.31 81 LYS A O 1
ATOM 588 N N . ARG A 1 82 ? -19.693 -5.508 26.752 1.00 84.94 82 ARG A N 1
ATOM 589 C CA . ARG A 1 82 ? -19.434 -6.323 27.950 1.00 84.94 82 ARG A CA 1
ATOM 590 C C . ARG A 1 82 ? -18.811 -5.529 29.095 1.00 84.94 82 ARG A C 1
ATOM 592 O O . ARG A 1 82 ? -19.054 -5.882 30.245 1.00 84.94 82 ARG A O 1
ATOM 599 N N . ARG A 1 83 ? -18.026 -4.485 28.817 1.00 82.81 83 ARG A N 1
ATOM 600 C CA . ARG A 1 83 ? -17.454 -3.634 29.874 1.00 82.81 83 ARG A CA 1
ATOM 601 C C . ARG A 1 83 ? -18.537 -2.850 30.610 1.00 82.81 83 ARG A C 1
ATOM 603 O O . ARG A 1 83 ? -18.492 -2.798 31.833 1.00 82.81 83 ARG A O 1
ATOM 610 N N . ASP A 1 84 ? -19.558 -2.381 29.903 1.00 77.31 84 ASP A N 1
ATOM 611 C CA . ASP A 1 84 ? -20.650 -1.605 30.510 1.00 77.31 84 ASP A CA 1
ATOM 612 C C . ASP A 1 84 ? -21.503 -2.430 31.496 1.00 77.31 84 ASP A C 1
ATOM 614 O O . ASP A 1 84 ? -22.110 -1.893 32.420 1.00 77.31 84 ASP A O 1
ATOM 618 N N . GLN A 1 85 ? -21.517 -3.758 31.349 1.00 70.50 85 GLN A N 1
ATOM 619 C CA . GLN A 1 85 ? -22.284 -4.669 32.209 1.00 70.50 85 GLN A CA 1
ATOM 620 C C . GLN A 1 85 ? -21.576 -4.985 33.536 1.00 70.50 85 GLN A C 1
ATOM 622 O O . GLN A 1 85 ? -22.215 -5.445 34.480 1.00 70.50 85 GLN A O 1
ATOM 627 N N . ARG A 1 86 ? -20.264 -4.731 33.650 1.00 62.84 86 ARG A N 1
ATOM 628 C CA . ARG A 1 86 ? -19.509 -5.048 34.876 1.00 62.84 86 ARG A CA 1
ATOM 629 C C . ARG A 1 86 ? -19.800 -4.098 36.040 1.00 62.84 86 ARG A C 1
ATOM 631 O O . ARG A 1 86 ? -19.508 -4.449 37.175 1.00 62.84 86 ARG A O 1
ATOM 638 N N . ASN A 1 87 ? -20.453 -2.964 35.785 1.00 62.09 87 ASN A N 1
ATOM 639 C CA . ASN A 1 87 ? -20.800 -1.988 36.821 1.00 62.09 87 ASN A CA 1
ATOM 640 C C . ASN A 1 87 ? -22.161 -2.245 37.497 1.00 62.09 87 ASN A C 1
ATOM 642 O O . ASN A 1 87 ? -22.553 -1.466 38.357 1.00 62.09 87 ASN A O 1
ATOM 646 N N . LYS A 1 88 ? -22.895 -3.312 37.135 1.00 61.09 88 LYS A N 1
ATOM 647 C CA . LYS A 1 88 ? -24.226 -3.611 37.707 1.00 61.09 88 LYS A CA 1
ATOM 648 C C . LYS A 1 88 ? -24.273 -4.790 38.687 1.00 61.09 88 LYS A C 1
ATOM 650 O O . LYS A 1 88 ? -25.344 -5.097 39.186 1.00 61.09 88 LYS A O 1
ATOM 655 N N . SER A 1 89 ? -23.149 -5.455 38.969 1.00 57.75 89 SER A N 1
ATOM 656 C CA . SER A 1 89 ? -23.144 -6.719 39.734 1.00 57.75 89 SER A CA 1
ATOM 657 C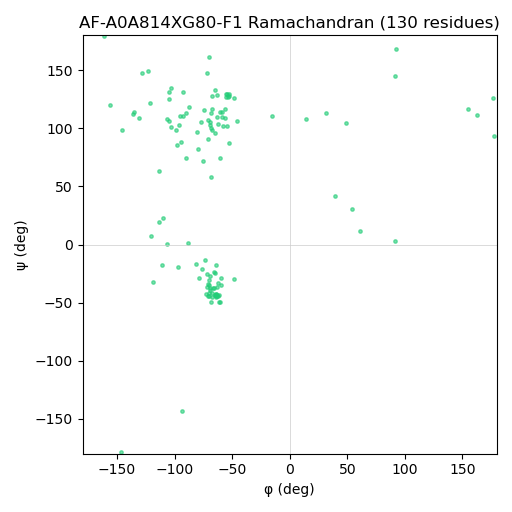 C . SER A 1 89 ? -22.466 -6.650 41.109 1.00 57.75 89 SER A C 1
ATOM 659 O O . SER A 1 89 ? -22.108 -7.689 41.657 1.00 57.75 89 SER A O 1
ATOM 661 N N . LEU A 1 90 ? -22.297 -5.451 41.677 1.00 64.75 90 LEU A N 1
ATOM 662 C CA . LEU A 1 90 ? -21.881 -5.267 43.077 1.00 64.75 90 LEU A CA 1
ATOM 663 C C . LEU A 1 90 ? -23.007 -4.700 43.955 1.00 64.75 90 LEU A C 1
ATOM 665 O O . LEU A 1 90 ? -2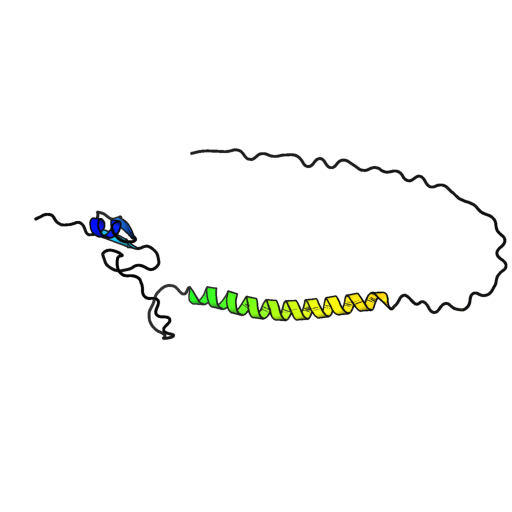2.737 -4.146 45.015 1.00 64.75 90 LEU A O 1
ATOM 669 N N . GLU A 1 91 ? -24.272 -4.866 43.562 1.00 60.38 91 GLU A N 1
ATOM 670 C CA . GLU A 1 91 ? -25.357 -4.825 44.543 1.00 60.38 91 GLU A CA 1
ATOM 671 C C . GLU A 1 91 ? -25.397 -6.194 45.231 1.00 60.38 91 GLU A C 1
ATOM 673 O O . GLU A 1 91 ? -26.109 -7.114 44.834 1.00 60.38 91 GLU A O 1
ATOM 678 N N . VAL A 1 92 ? -24.515 -6.359 46.220 1.00 63.25 92 VAL A N 1
ATOM 679 C CA . VAL A 1 92 ? -24.643 -7.416 47.224 1.00 63.25 92 VAL A CA 1
ATOM 680 C C . VAL A 1 92 ? -26.034 -7.246 47.843 1.00 63.25 92 VAL A C 1
ATOM 682 O O . VAL A 1 92 ? -26.332 -6.134 48.283 1.00 63.25 92 VAL A O 1
ATOM 685 N N . PRO A 1 93 ? -26.891 -8.284 47.901 1.00 64.44 93 PRO A N 1
ATOM 686 C CA . PRO A 1 93 ? -28.090 -8.226 48.718 1.00 64.44 93 PRO A CA 1
ATOM 687 C C . PRO A 1 93 ? -27.643 -7.962 50.154 1.00 64.44 93 PRO A C 1
ATOM 689 O O . PRO A 1 93 ? -27.118 -8.849 50.828 1.00 64.44 93 PRO A O 1
ATOM 692 N N . VAL A 1 94 ? -27.776 -6.710 50.593 1.00 65.56 94 VAL A N 1
ATOM 693 C CA . VAL A 1 94 ? -27.542 -6.313 51.976 1.00 65.56 94 VAL A CA 1
ATOM 694 C C . VAL A 1 94 ? -28.622 -7.020 52.778 1.00 65.56 94 VAL A C 1
ATOM 696 O O . VAL A 1 94 ? -29.765 -6.569 52.846 1.00 65.56 94 VAL A O 1
ATOM 699 N N . ALA A 1 95 ? -28.274 -8.175 53.344 1.00 71.12 95 ALA A N 1
ATOM 700 C CA . ALA A 1 95 ? -29.049 -8.739 54.429 1.00 71.12 95 ALA A CA 1
ATOM 701 C C . ALA A 1 95 ? -29.176 -7.635 55.494 1.00 71.12 95 ALA A C 1
ATOM 703 O O . ALA A 1 95 ? -28.164 -7.003 55.821 1.00 71.12 95 ALA A O 1
ATOM 704 N N . PRO A 1 96 ? -30.397 -7.346 55.978 1.00 72.12 96 PRO A N 1
ATOM 705 C CA . PRO A 1 96 ? -30.631 -6.240 56.893 1.00 72.12 96 PRO A CA 1
ATOM 706 C C . PRO A 1 96 ? -29.676 -6.365 58.087 1.00 72.12 96 PRO A C 1
ATOM 708 O O . PRO A 1 96 ? -29.600 -7.450 58.675 1.00 72.12 96 PRO A O 1
ATOM 711 N N . PRO A 1 97 ? -28.919 -5.303 58.427 1.00 64.25 97 PRO A N 1
ATOM 712 C CA . PRO A 1 97 ? -27.985 -5.349 59.536 1.00 64.25 97 PRO A CA 1
ATOM 713 C C . PRO A 1 97 ? -28.772 -5.675 60.800 1.00 64.25 97 PRO A C 1
ATOM 715 O O . PRO A 1 97 ? -29.629 -4.912 61.249 1.00 64.25 97 PRO A O 1
ATOM 718 N N . LYS A 1 98 ? -28.491 -6.850 61.359 1.00 62.59 98 LYS A N 1
ATOM 719 C CA . LYS A 1 98 ? -28.915 -7.198 62.706 1.00 62.59 98 LYS A CA 1
ATOM 720 C C . LYS A 1 98 ? -28.257 -6.174 63.627 1.00 62.59 98 LYS A C 1
ATOM 722 O O . LYS A 1 98 ? -27.033 -6.094 63.678 1.00 62.59 98 LYS A O 1
ATOM 727 N N . ALA A 1 99 ? -29.072 -5.342 64.267 1.00 63.84 99 ALA A N 1
ATOM 728 C CA . ALA A 1 99 ? -28.602 -4.315 65.181 1.00 63.84 99 ALA A CA 1
ATOM 729 C C . ALA A 1 99 ? -27.883 -4.980 66.362 1.00 63.84 99 ALA A C 1
ATOM 731 O O . ALA A 1 99 ? -28.523 -5.542 67.249 1.00 63.84 99 ALA A O 1
ATOM 732 N N . GLU A 1 100 ? -26.555 -4.928 66.358 1.00 62.88 100 GLU A N 1
ATOM 733 C CA . GLU A 1 100 ? -25.733 -5.184 67.535 1.00 62.88 100 GLU A CA 1
ATOM 734 C C . GLU A 1 100 ? -25.236 -3.833 68.081 1.00 62.88 100 GLU A C 1
ATOM 736 O O . GLU A 1 100 ? -24.842 -2.962 67.298 1.00 62.88 100 GLU A O 1
ATOM 741 N N . PRO A 1 101 ? -25.295 -3.604 69.405 1.00 59.34 101 PRO A N 1
ATOM 742 C CA . PRO A 1 101 ? -24.848 -2.358 70.016 1.00 59.34 101 PRO A CA 1
ATOM 743 C C . PRO A 1 101 ? -23.320 -2.246 69.928 1.00 59.34 101 PRO A C 1
ATOM 745 O O . PRO A 1 101 ? -22.588 -2.916 70.652 1.00 59.34 101 PRO A O 1
ATOM 748 N N . VAL A 1 102 ? -22.842 -1.384 69.029 1.00 56.22 102 VAL A N 1
ATOM 749 C CA . VAL A 1 102 ? -21.420 -1.063 68.859 1.00 56.22 102 VAL A CA 1
ATOM 750 C C . VAL A 1 102 ? -20.980 -0.109 69.968 1.00 56.22 102 VAL A C 1
ATOM 752 O O . VAL A 1 102 ? -21.289 1.082 69.948 1.00 56.22 102 VAL A O 1
ATOM 755 N N . SER A 1 103 ? -20.236 -0.640 70.934 1.00 57.06 103 SER A N 1
ATOM 756 C CA . SER A 1 103 ? -19.431 0.132 71.876 1.00 57.06 103 SER A CA 1
ATOM 757 C C . SER A 1 103 ? -18.183 0.661 71.170 1.00 57.06 103 SER A C 1
ATOM 759 O O . SER A 1 103 ? -17.307 -0.075 70.722 1.00 57.06 103 SER A O 1
ATOM 761 N N . THR A 1 104 ? -18.128 1.982 71.080 1.00 59.88 104 THR A N 1
ATOM 762 C CA . THR A 1 104 ? -17.023 2.814 70.620 1.00 59.88 104 THR A CA 1
ATOM 763 C C . THR A 1 104 ? -15.752 2.541 71.423 1.00 59.88 104 THR A C 1
ATOM 765 O O . THR A 1 104 ? -15.684 2.870 72.606 1.00 59.88 104 THR A O 1
ATOM 768 N N 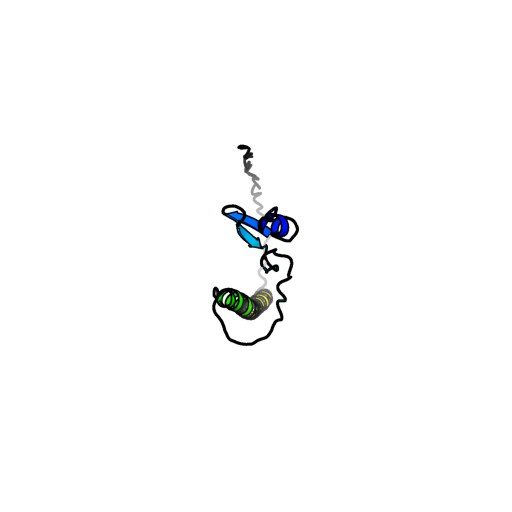. LEU A 1 105 ? -14.697 2.044 70.776 1.00 55.22 105 LEU A N 1
ATOM 769 C CA . LEU A 1 105 ? -13.336 2.362 71.203 1.00 55.22 105 LEU A CA 1
ATOM 770 C C . LEU A 1 105 ? -12.410 2.445 69.989 1.00 55.22 105 LEU A C 1
ATOM 772 O O . LEU A 1 105 ? -11.972 1.455 69.409 1.00 55.22 105 LEU A O 1
ATOM 776 N N . TYR A 1 106 ? -12.199 3.697 69.596 1.00 61.22 106 TYR A N 1
ATOM 777 C CA . TYR A 1 106 ? -11.229 4.173 68.624 1.00 61.22 106 TYR A CA 1
ATOM 778 C C . TYR A 1 106 ? -9.848 3.579 68.921 1.00 61.22 106 TYR A C 1
ATOM 780 O O . TYR A 1 106 ? -9.327 3.774 70.015 1.00 61.22 106 TYR A O 1
ATOM 788 N N . ASN A 1 107 ? -9.223 2.939 67.935 1.00 55.69 107 ASN A N 1
ATOM 789 C CA . ASN A 1 107 ? -7.770 2.843 67.880 1.00 55.69 107 ASN A CA 1
ATOM 790 C C . ASN A 1 107 ? -7.321 3.114 66.448 1.00 55.69 107 ASN A C 1
ATOM 792 O O . ASN A 1 107 ? -7.621 2.373 65.516 1.00 55.69 107 ASN A O 1
ATOM 796 N N . PHE A 1 108 ? -6.641 4.245 66.307 1.00 63.56 108 PHE A N 1
ATOM 797 C CA . PHE A 1 108 ? -6.153 4.820 65.068 1.00 63.56 108 PHE A CA 1
ATOM 798 C C . PHE A 1 108 ? -4.633 4.611 65.037 1.00 63.56 108 PHE A C 1
ATOM 800 O O . PHE A 1 108 ? -3.932 5.272 65.804 1.00 63.56 108 PHE A O 1
ATOM 807 N N . PRO A 1 109 ? -4.080 3.722 64.197 1.00 61.06 109 PRO A N 1
ATOM 808 C CA . PRO A 1 109 ? -2.664 3.771 63.885 1.00 61.06 109 PRO A CA 1
ATOM 809 C C . PRO A 1 109 ? -2.456 4.609 62.620 1.00 61.06 109 PRO A C 1
ATOM 811 O O . PRO A 1 109 ? -2.820 4.215 61.513 1.00 61.06 109 PRO A O 1
ATOM 814 N N . LEU A 1 110 ? -1.855 5.785 62.813 1.00 54.44 110 LEU A N 1
ATOM 815 C CA . LEU A 1 110 ? -1.184 6.563 61.773 1.00 54.44 110 LEU A CA 1
ATOM 816 C C . LEU A 1 110 ? -0.136 5.671 61.090 1.00 54.44 110 LEU A C 1
ATOM 818 O O . LEU A 1 110 ? 0.942 5.456 61.639 1.00 54.44 110 LEU A O 1
ATOM 822 N N . SER A 1 111 ? -0.443 5.149 59.901 1.00 53.94 111 SER A N 1
ATOM 823 C CA . SER A 1 111 ? 0.557 4.505 59.049 1.00 53.94 111 SER A CA 1
ATOM 824 C C . SER A 1 111 ? 1.031 5.489 57.984 1.00 53.94 111 SER A C 1
ATOM 826 O O . SER A 1 111 ? 0.363 5.784 56.997 1.00 53.94 111 SER A O 1
ATOM 828 N N . GLN A 1 112 ? 2.178 6.058 58.331 1.00 53.69 112 GLN A N 1
ATOM 829 C CA . GLN A 1 112 ? 3.219 6.706 57.547 1.00 53.69 112 GLN A CA 1
ATOM 830 C C . GLN A 1 112 ? 3.164 6.438 56.027 1.00 53.69 112 GLN A C 1
ATOM 832 O O . GLN A 1 112 ? 3.456 5.345 55.549 1.00 53.69 112 GLN A O 1
ATOM 837 N N . TYR A 1 113 ? 2.815 7.480 55.272 1.00 60.00 113 TYR A N 1
ATOM 838 C CA . TYR A 1 113 ? 2.925 7.554 53.816 1.00 60.00 113 TYR A CA 1
ATOM 839 C C . TYR A 1 113 ? 4.378 7.894 53.454 1.00 60.00 113 TYR A C 1
ATOM 841 O O . TYR A 1 113 ? 4.775 9.057 53.519 1.00 60.00 113 TYR A O 1
ATOM 849 N N . ASP A 1 114 ? 5.183 6.882 53.127 1.00 45.00 114 ASP A N 1
ATOM 850 C CA . ASP A 1 114 ? 6.546 7.073 52.624 1.00 45.00 114 ASP A CA 1
ATOM 851 C C . ASP A 1 114 ? 6.517 7.173 51.090 1.00 45.00 114 ASP A C 1
ATOM 853 O O . ASP A 1 114 ? 6.137 6.237 50.383 1.00 45.00 114 ASP A O 1
ATOM 857 N N . SER A 1 115 ? 6.845 8.358 50.578 1.00 50.66 115 SER A N 1
ATOM 858 C CA . SER A 1 115 ? 6.936 8.663 49.150 1.00 50.66 115 SER A CA 1
ATOM 859 C C . SER A 1 115 ? 8.375 8.491 48.680 1.00 50.66 115 SER A C 1
ATOM 861 O O . SER A 1 115 ? 9.130 9.457 48.622 1.00 50.66 115 SER A O 1
ATOM 863 N N . SER A 1 116 ? 8.756 7.282 48.275 1.00 53.72 116 SER A N 1
ATOM 864 C CA . SER A 1 116 ? 9.982 7.059 47.504 1.00 53.72 116 SER A CA 1
ATOM 865 C C . SER A 1 116 ? 9.683 7.145 46.003 1.00 53.72 116 SER A C 1
ATOM 867 O O . SER A 1 116 ? 9.635 6.153 45.277 1.00 53.72 116 SER A O 1
ATOM 869 N N . VAL A 1 117 ? 9.481 8.372 45.510 1.00 57.94 117 VAL A N 1
ATOM 870 C CA . VAL A 1 117 ? 9.545 8.660 44.068 1.00 57.94 117 VAL A CA 1
ATOM 871 C C . VAL A 1 117 ? 11.011 8.552 43.653 1.00 57.94 117 VAL A C 1
ATOM 873 O O . VAL A 1 117 ? 11.785 9.501 43.754 1.00 57.94 117 VAL A O 1
ATOM 876 N N . SER A 1 118 ? 11.392 7.346 43.236 1.00 57.78 118 SER A N 1
ATOM 877 C CA . SER A 1 118 ? 12.669 7.080 42.587 1.00 57.78 118 SER A CA 1
ATOM 878 C C . SER A 1 118 ? 12.690 7.746 41.215 1.00 57.78 118 SER A C 1
ATOM 880 O O . SER A 1 118 ? 11.917 7.428 40.313 1.00 57.78 118 SER A O 1
ATOM 882 N N . SER A 1 119 ? 13.613 8.687 41.101 1.00 56.97 119 SER A N 1
ATOM 883 C CA . SER A 1 119 ? 14.177 9.274 39.898 1.00 56.97 119 SER A CA 1
ATOM 884 C C . SER A 1 119 ? 14.554 8.212 38.857 1.00 56.97 119 SER A C 1
ATOM 886 O O . SER A 1 119 ? 15.576 7.541 38.975 1.00 56.97 119 SER A O 1
ATOM 888 N N . ALA A 1 120 ? 13.765 8.104 37.787 1.00 57.41 120 ALA A N 1
ATOM 889 C CA . ALA A 1 120 ? 14.189 7.448 36.555 1.00 57.41 120 ALA A CA 1
ATOM 890 C C . ALA A 1 120 ? 14.663 8.516 35.562 1.00 57.41 120 ALA A C 1
ATOM 892 O O . ALA A 1 120 ? 13.912 9.010 34.721 1.00 57.41 120 ALA A O 1
ATOM 893 N N . SER A 1 121 ? 15.938 8.879 35.698 1.00 56.47 121 SER A N 1
ATOM 894 C CA . SER A 1 121 ? 16.718 9.562 34.671 1.00 56.47 121 SER A CA 1
ATOM 895 C C . SER A 1 121 ? 16.686 8.728 33.388 1.00 56.47 121 SER A C 1
ATOM 897 O O . SER A 1 121 ? 17.300 7.666 33.337 1.00 56.47 121 SER A O 1
ATOM 899 N N . THR A 1 122 ? 15.979 9.182 32.349 1.00 59.97 122 THR A N 1
ATOM 900 C CA . THR A 1 122 ? 16.151 8.615 31.004 1.00 59.97 122 THR A CA 1
ATOM 901 C C . THR A 1 122 ? 17.145 9.480 30.253 1.00 59.97 122 THR A C 1
ATOM 903 O O . THR A 1 122 ? 16.919 10.653 29.970 1.00 59.97 122 THR A O 1
ATOM 906 N N . MET A 1 123 ? 18.289 8.847 30.050 1.00 58.91 123 MET A N 1
ATOM 907 C CA . MET A 1 123 ? 19.536 9.343 29.514 1.00 58.91 123 MET A CA 1
ATOM 908 C C . MET A 1 123 ? 19.406 9.703 28.032 1.00 58.91 123 MET A C 1
ATOM 910 O O . MET A 1 123 ? 18.975 8.902 27.205 1.00 58.91 123 MET A O 1
ATOM 914 N N . THR A 1 124 ? 19.819 10.927 27.736 1.00 50.78 124 THR A N 1
ATOM 915 C CA . THR A 1 124 ? 20.116 11.491 26.426 1.00 50.78 124 THR A CA 1
ATOM 916 C C . THR A 1 124 ? 21.124 10.621 25.673 1.00 50.78 124 THR A C 1
ATOM 918 O O . THR A 1 124 ? 22.219 10.395 26.180 1.00 50.78 124 THR A O 1
ATOM 921 N N . TYR A 1 125 ? 20.807 10.214 24.443 1.00 60.22 125 TYR A N 1
ATOM 922 C CA . TYR A 1 125 ? 21.824 9.887 23.443 1.00 60.22 125 TYR A CA 1
ATOM 923 C C . TYR A 1 125 ? 21.496 10.605 22.141 1.00 60.22 125 TYR A C 1
ATOM 925 O O . TYR A 1 125 ? 20.523 10.305 21.452 1.00 60.22 125 TYR A O 1
ATOM 933 N N . HIS A 1 126 ? 22.333 11.600 21.863 1.00 53.84 126 HIS A N 1
ATOM 934 C CA . HIS A 1 126 ? 22.524 12.195 20.555 1.00 53.84 126 HIS A CA 1
ATOM 935 C C . HIS A 1 126 ? 23.079 11.130 19.600 1.00 53.84 126 HIS A C 1
ATOM 937 O O . HIS A 1 126 ? 24.098 10.519 19.910 1.00 53.84 126 HIS A O 1
ATOM 943 N N . LEU A 1 127 ? 22.460 10.953 18.432 1.00 65.56 127 LEU A N 1
ATOM 944 C CA . LEU A 1 127 ? 23.133 10.369 17.272 1.00 65.56 127 LEU A CA 1
ATOM 945 C C . LEU A 1 127 ? 23.486 11.508 16.312 1.00 65.56 127 LEU A C 1
ATOM 947 O O . LEU A 1 127 ? 22.625 12.035 15.610 1.00 65.56 127 LEU A O 1
ATOM 951 N N . TYR A 1 128 ? 24.759 11.894 16.359 1.00 59.03 128 TYR A N 1
ATOM 952 C CA . TYR A 1 128 ? 25.489 12.586 15.301 1.00 59.03 128 TYR A CA 1
ATOM 953 C C . TYR A 1 128 ? 26.421 11.560 14.643 1.00 59.03 128 TYR A C 1
ATOM 955 O O . TYR A 1 128 ? 27.201 10.943 15.357 1.00 59.03 128 TYR A O 1
ATOM 963 N N . GLU A 1 129 ? 26.319 11.408 13.325 1.00 61.66 129 GLU A N 1
ATOM 964 C CA . GLU A 1 129 ? 27.334 10.944 12.349 1.00 61.66 129 GLU A CA 1
ATOM 965 C C . GLU A 1 129 ? 26.560 10.928 11.015 1.00 61.66 12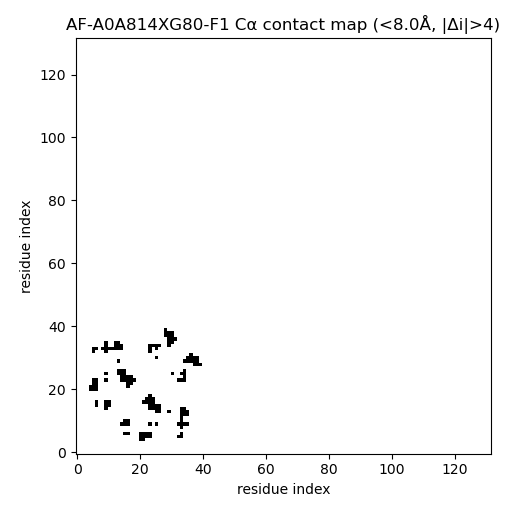9 GLU A C 1
ATOM 967 O O . GLU A 1 129 ? 25.679 10.096 10.822 1.00 61.66 129 GLU A O 1
ATOM 972 N N . GLU A 1 130 ? 26.548 11.955 10.163 1.00 58.75 130 GLU A N 1
ATOM 973 C CA . GLU A 1 130 ? 27.631 12.650 9.447 1.00 58.75 130 GLU A CA 1
ATOM 974 C C . GLU A 1 130 ? 28.634 11.737 8.710 1.00 58.75 130 GLU A C 1
ATOM 976 O O . GLU A 1 130 ? 29.570 11.221 9.309 1.00 58.75 130 GLU A O 1
ATOM 981 N N . ILE A 1 131 ? 28.448 11.731 7.372 1.00 60.62 131 ILE A N 1
ATOM 982 C CA . ILE A 1 131 ? 29.459 11.770 6.286 1.00 60.62 131 ILE A CA 1
ATOM 983 C C . ILE A 1 131 ? 29.946 10.400 5.763 1.00 60.62 131 ILE A C 1
ATOM 985 O O . ILE A 1 131 ? 30.106 9.475 6.558 1.00 60.62 131 ILE A O 1
ATOM 989 N N . PRO A 1 132 ? 30.253 10.243 4.449 1.00 71.38 132 PRO A N 1
ATOM 990 C CA . PRO A 1 132 ? 30.265 11.216 3.333 1.00 71.38 132 PRO A CA 1
ATOM 991 C C . PRO A 1 132 ? 29.221 11.009 2.225 1.00 71.38 132 PRO A C 1
ATOM 993 O O . PRO A 1 132 ? 28.864 9.850 1.921 1.00 71.38 132 PRO A O 1
#

Mean predicted aligned error: 21.62 Å

Secondary structure (DSSP, 8-state):
-----HHHHHHHTTEEEEETTTEEEEPTTEESTTS-EE------------S--THHHHHHHHHHHHHHHHHHHHHHHHHHHHHHGGGGS-------------------------------------------

Sequence (132 aa):
MAVRDTCDLCVQGHGICIKDNTLCQCFAGFAGPTCSDPVSINSTNNSNSSNVNIGAIIAGVLGGVLLTLTIGLVTFFLWRKRRDQRNKSLEVPVAPPKAEPVSTLYNFPLSQYDSSVSSASTMTYHLYEEIP

InterPro domains:
  IPR000742 EGF-like domain [PS00022] (24-35)
  IPR000742 EGF-like domain [PS01186] (24-35)
  IPR044912 Epidermal growth factor receptor, juxtamembrane domain [G3DSA:6.10.250.2930] (53-91)
  IPR049328 Epidermal growth factor receptor-like, transmembrane-juxtamembrane segment [PF21314] (57-88)

Organism: Adineta ricciae (NCBI:txid249248)

Radius of gyration: 37.29 Å; Cα contacts (8 Å, |Δi|>4): 77; chains: 1; bounding box: 61×27×112 Å

Foldseek 3Di:
DDDPQLQVLQVVAAWHDDPPSNDTDHDPQADDSNSHHGPPPPVDPDDDDDDDPPVVVVVCVVVVVVVCVVVVCVVVVVVVVVVVVVVPPPPDVPPDPPDDDDDDDDDDDDDDDDDPPDDDDDDDDDDDDDDD

Solvent-accessible surface area (backbone atoms only — not comparable to full-atom values): 8925 Å² total; per-residue (Å²): 132,84,79,77,50,53,29,67,48,11,63,73,37,42,32,44,66,78,46,96,50,71,40,63,50,46,41,94,59,30,34,71,82,30,14,70,44,68,55,78,79,70,88,63,94,66,96,81,79,92,78,79,80,60,65,61,62,56,53,49,53,61,54,44,52,58,52,49,51,52,55,47,49,53,54,49,50,56,52,53,59,54,57,70,58,68,78,71,76,78,76,66,84,75,69,79,79,77,89,69,91,80,80,88,75,91,80,84,79,90,77,81,86,82,82,83,81,75,83,78,83,81,80,87,76,87,88,85,80,86,88,134